Protein AF-C1B5M1-F1 (afdb_monomer_lite)

Radius of gyration: 14.02 Å; chains: 1; bounding box: 28×44×38 Å

pLDDT: mean 89.09, std 11.07, range [43.53, 96.44]

Secondary structure (DSSP, 8-state):
--PPP-B-PPPPSS---S-HHHHHHHHHHTTT-S------STTS-HHHHHHHHHHHHGGG-TT-B---PPPP---

Sequence (75 aa):
MTARVRGNLPTEVTSFVGRRRELAEAGKLLRSARLLTLTGPGGVGKTRMARQIAAEVRRSFSDGVWLVELADLAT

Foldseek 3Di:
DDDPDQEDQDDDPDDDDDPPVVLVVLLVCVVVDPDDDDDDDPPPCSVVSVSVSLVVCQVVDPSGGYDDDDDDPPD

Organism: Rhodococcus opacus (strain B4) (NCBI:txid632772)

Structure (mmCIF, N/CA/C/O backbone):
data_AF-C1B5M1-F1
#
_entry.id   AF-C1B5M1-F1
#
loop_
_atom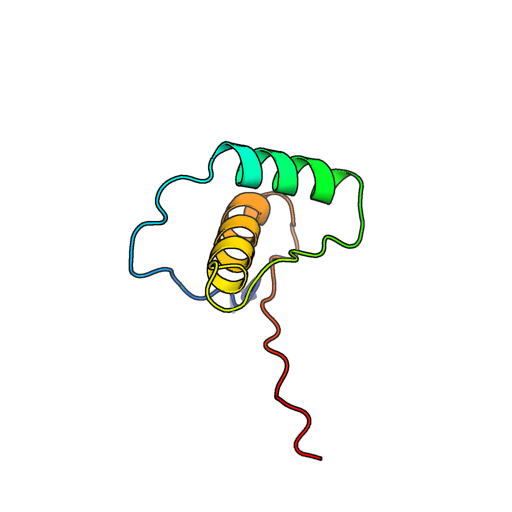_site.group_PDB
_atom_site.id
_atom_site.type_symbol
_atom_site.label_atom_id
_atom_site.label_alt_id
_atom_site.label_comp_id
_atom_site.label_asym_id
_atom_site.label_entity_id
_atom_site.label_seq_id
_atom_site.pdbx_PDB_ins_code
_atom_site.Cartn_x
_atom_site.Cartn_y
_atom_site.Cartn_z
_atom_site.occupancy
_atom_site.B_iso_or_equiv
_atom_site.auth_seq_id
_atom_site.auth_comp_id
_atom_site.auth_asym_id
_atom_site.auth_atom_id
_atom_site.pdbx_PDB_model_num
ATOM 1 N N . MET A 1 1 ? -6.556 -33.588 -0.566 1.00 43.53 1 MET A N 1
ATOM 2 C CA . MET A 1 1 ? -7.054 -32.371 0.111 1.00 43.53 1 MET A CA 1
ATOM 3 C C . MET A 1 1 ? -6.160 -31.199 -0.288 1.00 43.53 1 MET A C 1
ATOM 5 O O . MET A 1 1 ? -5.130 -30.989 0.333 1.00 43.53 1 MET A O 1
ATOM 9 N N . THR A 1 2 ? -6.457 -30.509 -1.391 1.00 45.19 2 THR A N 1
ATOM 10 C CA . THR A 1 2 ? -5.637 -29.385 -1.882 1.00 45.19 2 THR A CA 1
ATOM 11 C C . THR A 1 2 ? -6.029 -28.106 -1.148 1.00 45.19 2 THR A C 1
ATOM 13 O O . THR A 1 2 ? -7.168 -27.652 -1.259 1.00 45.19 2 THR A O 1
ATOM 16 N N . ALA A 1 3 ? -5.109 -27.530 -0.373 1.00 60.53 3 ALA A N 1
ATOM 17 C CA . ALA A 1 3 ? -5.329 -26.246 0.281 1.00 60.53 3 ALA A CA 1
ATOM 18 C C . ALA A 1 3 ? -5.551 -25.155 -0.780 1.00 60.53 3 ALA A C 1
ATOM 20 O O . ALA A 1 3 ? -4.724 -24.978 -1.674 1.00 60.53 3 ALA A O 1
ATOM 21 N N . ARG A 1 4 ? -6.664 -24.413 -0.696 1.00 63.69 4 ARG A N 1
ATOM 22 C CA . ARG A 1 4 ? -6.845 -23.197 -1.500 1.00 63.69 4 ARG A CA 1
ATOM 23 C C . ARG A 1 4 ? -5.783 -22.183 -1.082 1.00 63.69 4 ARG A C 1
ATOM 25 O O . ARG A 1 4 ? -5.776 -21.742 0.066 1.00 63.69 4 ARG A O 1
ATOM 32 N N . VAL A 1 5 ? -4.918 -21.801 -2.015 1.00 67.12 5 VAL A N 1
ATOM 33 C CA . VAL A 1 5 ? -4.002 -20.673 -1.835 1.00 67.12 5 VAL A CA 1
ATOM 34 C C . VAL A 1 5 ? -4.848 -19.399 -1.711 1.00 67.12 5 VAL A C 1
ATOM 36 O O . VAL A 1 5 ? -5.614 -19.073 -2.614 1.00 67.12 5 VAL A O 1
ATOM 39 N N . ARG A 1 6 ? -4.767 -18.709 -0.566 1.00 83.12 6 ARG A N 1
ATOM 40 C CA . ARG A 1 6 ? -5.523 -17.473 -0.285 1.00 83.12 6 ARG A CA 1
ATOM 41 C C . ARG A 1 6 ? -4.638 -16.240 -0.508 1.00 83.12 6 ARG A C 1
ATOM 43 O O . ARG A 1 6 ? -4.201 -15.612 0.457 1.00 83.12 6 ARG A O 1
ATOM 50 N N . GLY A 1 7 ? -4.361 -15.927 -1.775 1.00 91.19 7 GLY A N 1
ATOM 51 C CA . GLY A 1 7 ? -3.581 -14.757 -2.202 1.00 91.19 7 GLY A CA 1
ATOM 52 C C . GLY A 1 7 ? -2.196 -15.077 -2.778 1.00 91.19 7 GLY A C 1
ATOM 53 O O . GLY A 1 7 ? -1.733 -16.211 -2.713 1.00 91.19 7 GLY A O 1
ATOM 54 N N . ASN A 1 8 ? -1.527 -14.065 -3.333 1.00 93.50 8 ASN A N 1
ATOM 55 C CA . ASN A 1 8 ? -0.227 -14.179 -4.017 1.00 93.50 8 ASN A CA 1
ATOM 56 C C . ASN A 1 8 ? 0.806 -13.152 -3.513 1.00 93.50 8 ASN A C 1
ATOM 58 O O . ASN A 1 8 ? 1.730 -12.797 -4.244 1.00 93.50 8 ASN A O 1
ATOM 62 N N . LEU A 1 9 ? 0.641 -12.641 -2.286 1.00 92.12 9 LEU A N 1
ATOM 63 C CA . LEU A 1 9 ? 1.576 -11.659 -1.744 1.00 92.12 9 LEU A CA 1
ATOM 64 C C . LEU A 1 9 ? 2.993 -12.252 -1.651 1.00 92.12 9 LEU A C 1
ATOM 66 O O . LEU A 1 9 ? 3.176 -13.265 -0.969 1.00 92.12 9 LEU A O 1
ATOM 70 N N . PRO A 1 10 ? 3.993 -11.630 -2.296 1.00 89.00 10 PRO A N 1
ATOM 71 C CA . PRO A 1 10 ? 5.377 -12.070 -2.200 1.00 89.00 10 PRO A CA 1
ATOM 72 C C . PRO A 1 10 ? 5.919 -11.899 -0.777 1.00 89.00 10 PRO A C 1
ATOM 74 O O . PRO A 1 10 ? 5.628 -10.915 -0.093 1.00 89.00 10 PRO A O 1
ATOM 77 N N . THR A 1 11 ? 6.752 -12.843 -0.341 1.00 85.88 11 THR A N 1
ATOM 78 C CA . THR A 1 11 ? 7.470 -12.745 0.933 1.00 85.88 11 THR A CA 1
ATOM 79 C C . THR A 1 11 ? 8.479 -11.597 0.879 1.00 85.88 11 THR A C 1
ATOM 81 O O . THR A 1 11 ? 9.309 -11.531 -0.029 1.00 85.88 11 THR A O 1
ATOM 84 N N . GLU A 1 12 ? 8.436 -10.692 1.857 1.00 82.50 12 GLU A N 1
ATOM 85 C CA . GLU A 1 12 ? 9.474 -9.673 2.026 1.00 82.50 12 GLU A CA 1
ATOM 86 C C . GLU A 1 12 ? 10.738 -10.309 2.611 1.00 82.50 12 GLU A C 1
ATOM 88 O O . GLU A 1 12 ? 10.710 -10.882 3.697 1.00 82.50 12 GLU A O 1
ATOM 93 N N . VAL A 1 13 ? 11.859 -10.191 1.898 1.00 87.12 13 VAL A N 1
ATOM 94 C CA . VAL A 1 13 ? 13.164 -10.749 2.313 1.00 87.12 13 VAL A CA 1
ATOM 95 C C . VAL A 1 13 ? 14.024 -9.758 3.103 1.00 87.12 13 VAL A C 1
ATOM 97 O O . VAL A 1 13 ? 15.133 -10.073 3.518 1.00 87.12 13 VAL A O 1
ATOM 100 N N . THR A 1 14 ? 13.515 -8.549 3.331 1.00 87.81 14 THR A N 1
ATOM 101 C CA . THR A 1 14 ? 14.180 -7.504 4.120 1.00 87.81 14 THR A CA 1
ATOM 102 C C . THR A 1 14 ? 13.180 -6.861 5.067 1.00 87.81 14 THR A C 1
ATOM 104 O O . THR A 1 14 ? 11.989 -6.816 4.757 1.00 87.81 14 THR A O 1
ATOM 107 N N . SER A 1 15 ? 13.657 -6.262 6.152 1.00 89.25 15 SER A N 1
ATOM 108 C CA . SER A 1 15 ? 12.804 -5.500 7.060 1.00 89.25 15 SER A CA 1
ATOM 109 C C . SER A 1 15 ? 12.180 -4.263 6.396 1.00 89.25 15 SER A C 1
ATOM 111 O O . SER A 1 15 ? 12.761 -3.619 5.515 1.00 89.25 15 SER A O 1
ATOM 113 N N . PHE A 1 16 ? 10.974 -3.916 6.848 1.00 90.62 16 PHE A N 1
ATOM 114 C CA . PHE A 1 16 ? 10.320 -2.645 6.555 1.00 90.62 16 PHE A CA 1
ATOM 115 C C . PHE A 1 16 ? 10.555 -1.688 7.728 1.00 90.62 16 PHE A C 1
ATOM 117 O O . PHE A 1 16 ? 10.203 -1.997 8.866 1.00 90.62 16 PHE A O 1
ATOM 124 N N . VAL A 1 17 ? 11.192 -0.545 7.468 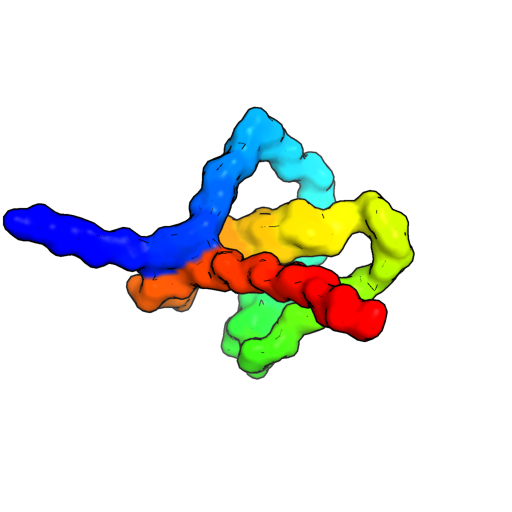1.00 92.31 17 VAL A N 1
ATOM 125 C CA . VAL A 1 17 ? 11.655 0.379 8.514 1.00 92.31 17 VAL A CA 1
ATOM 126 C C . VAL A 1 17 ? 10.837 1.667 8.491 1.00 92.31 17 VAL A C 1
ATOM 128 O O . VAL A 1 17 ? 10.665 2.296 7.449 1.00 92.31 17 VAL A O 1
ATOM 131 N N . GLY A 1 18 ? 10.380 2.096 9.670 1.00 91.88 18 GLY A N 1
ATOM 132 C CA . GLY A 1 18 ? 9.618 3.334 9.834 1.00 91.88 18 GLY A CA 1
ATOM 133 C C . GLY A 1 18 ? 8.169 3.222 9.350 1.00 91.88 18 GLY A C 1
ATOM 134 O O . GLY A 1 18 ? 7.619 2.132 9.242 1.00 91.88 18 GLY A O 1
ATOM 135 N N . ARG A 1 19 ? 7.525 4.372 9.115 1.00 93.31 19 ARG A N 1
ATOM 136 C CA . ARG A 1 19 ? 6.176 4.488 8.517 1.00 93.31 19 ARG A CA 1
ATOM 137 C C . ARG A 1 19 ? 5.019 3.817 9.281 1.00 93.31 19 ARG A C 1
ATOM 139 O O . ARG A 1 19 ? 3.948 3.584 8.728 1.00 93.31 19 ARG A O 1
ATOM 146 N N . ARG A 1 20 ? 5.208 3.520 10.573 1.00 93.44 20 ARG A N 1
ATOM 147 C CA . ARG A 1 20 ? 4.191 2.876 11.433 1.00 93.44 20 ARG A CA 1
ATOM 148 C C . ARG A 1 20 ? 2.880 3.664 11.503 1.00 93.44 20 ARG A C 1
ATOM 150 O O . ARG A 1 20 ? 1.810 3.066 11.570 1.00 93.44 20 ARG A O 1
ATOM 157 N N . ARG A 1 21 ? 2.958 5.000 11.495 1.00 95.69 21 ARG A N 1
ATOM 158 C CA . ARG A 1 21 ? 1.774 5.868 11.527 1.00 95.69 21 ARG A CA 1
ATOM 159 C C . ARG A 1 21 ? 0.970 5.719 10.241 1.00 95.69 21 ARG A C 1
ATOM 161 O O . ARG A 1 21 ? -0.236 5.511 10.304 1.00 95.69 21 ARG A O 1
ATOM 168 N N . GLU A 1 22 ? 1.646 5.786 9.104 1.00 95.19 22 GLU A N 1
ATOM 169 C CA . GLU A 1 22 ? 1.023 5.704 7.791 1.00 95.19 22 GLU A CA 1
ATOM 170 C C . GLU A 1 22 ?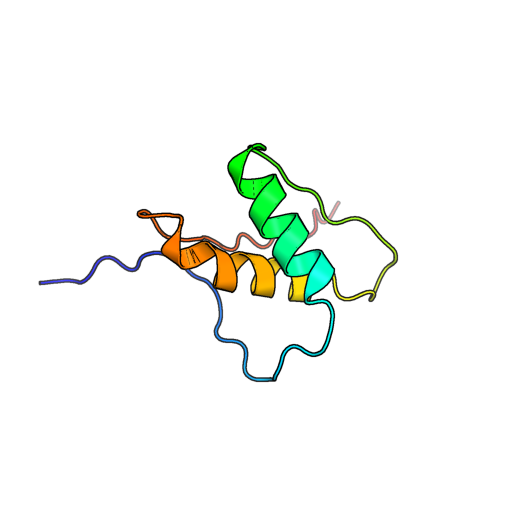 0.425 4.316 7.527 1.00 95.19 22 GLU A C 1
ATOM 172 O O . GLU A 1 22 ? -0.646 4.212 6.937 1.00 95.19 22 GLU A O 1
ATOM 177 N N . LEU A 1 23 ? 1.059 3.252 8.026 1.00 95.25 23 LEU A N 1
ATOM 178 C CA . LEU A 1 23 ? 0.503 1.896 8.002 1.00 95.25 23 LEU A CA 1
ATOM 179 C C . LEU A 1 23 ? -0.801 1.789 8.804 1.00 95.25 23 LEU A C 1
ATOM 181 O O . LEU A 1 23 ? -1.820 1.322 8.291 1.00 95.25 23 LEU A O 1
ATOM 185 N N . ALA A 1 24 ? -0.801 2.292 10.043 1.00 94.50 24 ALA A N 1
ATOM 186 C CA . ALA A 1 24 ? -1.991 2.295 10.888 1.00 94.50 24 ALA A CA 1
ATOM 187 C C . ALA A 1 24 ? -3.130 3.136 10.285 1.00 94.50 24 ALA A C 1
ATOM 189 O O . ALA A 1 24 ? -4.304 2.775 10.401 1.00 94.50 24 ALA A O 1
ATOM 190 N N . GLU A 1 25 ? -2.795 4.254 9.643 1.00 96.00 25 GLU A N 1
ATOM 191 C CA . GLU A 1 25 ? -3.742 5.110 8.933 1.00 96.00 25 GLU A CA 1
ATOM 192 C C . GLU A 1 25 ? -4.319 4.420 7.694 1.00 96.00 25 GLU A C 1
ATOM 194 O O . GLU A 1 25 ? -5.540 4.354 7.554 1.00 96.00 25 GLU A O 1
ATOM 199 N N . ALA A 1 26 ? -3.483 3.806 6.855 1.00 96.00 26 ALA A N 1
ATOM 200 C CA . ALA A 1 26 ? -3.942 3.041 5.699 1.00 96.00 26 ALA A CA 1
ATOM 201 C C . ALA A 1 26 ? -4.867 1.88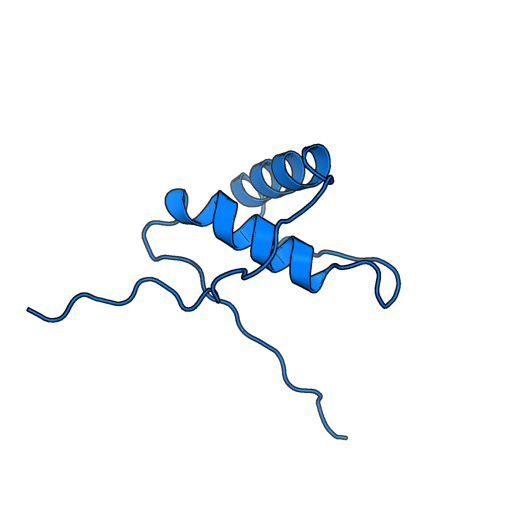5 6.111 1.00 96.00 26 ALA A C 1
ATOM 203 O O . ALA A 1 26 ? -5.935 1.704 5.528 1.00 96.00 26 ALA A O 1
ATOM 204 N N . GLY A 1 27 ? -4.517 1.151 7.173 1.00 94.44 27 GLY A N 1
ATOM 205 C CA . GLY A 1 27 ? -5.366 0.096 7.722 1.00 94.44 27 GLY A CA 1
ATOM 206 C C . GLY A 1 27 ? -6.713 0.611 8.241 1.00 94.44 27 GLY A C 1
ATOM 207 O O . GLY A 1 27 ? -7.713 -0.095 8.133 1.00 94.44 27 GLY A O 1
ATOM 208 N N . LYS A 1 28 ? -6.769 1.833 8.796 1.00 94.94 28 LYS A N 1
ATOM 209 C CA . LYS A 1 28 ? -8.030 2.498 9.178 1.00 94.94 28 LYS A CA 1
ATOM 210 C C . LYS A 1 28 ? -8.863 2.855 7.953 1.00 94.94 28 LYS A C 1
ATOM 212 O O . LYS A 1 28 ? -10.043 2.520 7.925 1.00 94.94 28 LYS A O 1
ATOM 217 N N . LEU A 1 29 ? -8.251 3.487 6.954 1.00 96.00 29 LEU A N 1
ATOM 218 C CA . LEU A 1 29 ? -8.929 3.912 5.731 1.00 96.00 29 LEU A CA 1
ATOM 219 C C . LEU A 1 29 ? -9.500 2.724 4.951 1.00 96.00 29 LEU A C 1
ATOM 221 O O . LEU A 1 29 ? -10.634 2.789 4.499 1.00 96.00 29 LEU A O 1
ATOM 225 N N . LEU A 1 30 ? -8.782 1.602 4.868 1.00 94.38 30 LEU A N 1
ATOM 226 C CA . LEU A 1 30 ? -9.271 0.387 4.202 1.00 94.38 30 LEU A CA 1
ATOM 227 C C . LEU A 1 30 ? -10.506 -0.242 4.868 1.00 94.38 30 LEU A C 1
ATOM 229 O O . LEU A 1 30 ? -11.176 -1.058 4.245 1.00 94.38 30 LEU A O 1
ATOM 233 N N . ARG A 1 31 ? -10.828 0.116 6.120 1.00 91.19 31 ARG A N 1
ATOM 234 C CA . ARG A 1 31 ? -12.070 -0.336 6.770 1.00 91.19 31 ARG A CA 1
ATOM 235 C C . ARG A 1 31 ? -13.294 0.475 6.358 1.00 91.19 31 ARG A C 1
ATOM 237 O O . ARG A 1 31 ? -14.406 -0.013 6.524 1.00 91.19 31 ARG A O 1
ATOM 244 N N . SER A 1 32 ? -13.108 1.696 5.861 1.00 93.81 32 SER A N 1
ATOM 245 C CA . SER A 1 32 ? -14.200 2.598 5.474 1.00 93.81 32 SER A CA 1
ATOM 246 C C . SER A 1 32 ? -14.237 2.912 3.978 1.00 93.81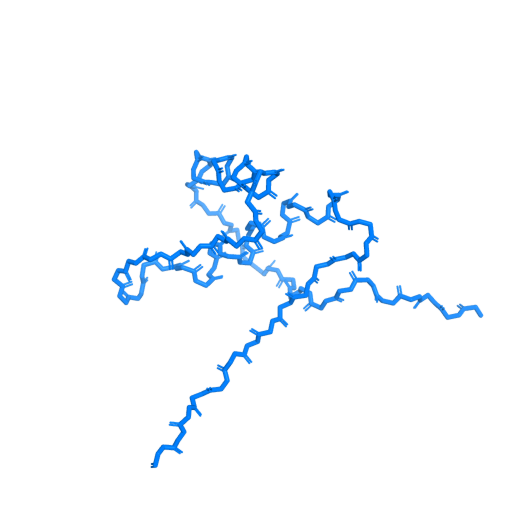 32 SER A C 1
ATOM 248 O O . SER A 1 32 ? -15.279 3.322 3.472 1.00 93.81 32 SER A O 1
ATOM 250 N N . ALA A 1 33 ? -13.135 2.709 3.258 1.00 94.94 33 ALA A N 1
ATOM 251 C CA . ALA A 1 33 ? -13.005 2.981 1.835 1.00 94.94 33 ALA A CA 1
ATOM 252 C C . ALA A 1 33 ? -12.815 1.689 1.032 1.00 94.94 33 ALA A C 1
ATOM 254 O O . ALA A 1 33 ? -12.115 0.768 1.447 1.00 94.94 33 ALA A O 1
ATOM 255 N N . ARG A 1 34 ? -13.400 1.654 -0.170 1.00 94.12 34 ARG A N 1
ATOM 256 C CA . ARG A 1 34 ? -13.228 0.547 -1.130 1.00 94.12 34 ARG A CA 1
ATOM 257 C C . ARG A 1 34 ? -11.969 0.686 -1.991 1.00 94.12 34 ARG A C 1
ATOM 259 O O . ARG A 1 34 ? -11.561 -0.284 -2.618 1.00 94.12 34 ARG A O 1
ATOM 266 N N . LEU A 1 35 ? -11.382 1.883 -2.040 1.00 95.88 35 LEU A N 1
ATOM 267 C CA . LEU A 1 35 ? -10.187 2.203 -2.814 1.00 95.88 35 LEU A CA 1
ATOM 268 C C . LEU A 1 35 ? -9.302 3.150 -2.003 1.00 95.88 35 LEU A C 1
ATOM 270 O O . LEU A 1 35 ? -9.775 4.167 -1.498 1.00 95.88 35 LEU A O 1
ATOM 274 N N . LEU A 1 36 ? -8.020 2.813 -1.905 1.00 95.94 36 LEU A N 1
ATOM 275 C CA . LEU A 1 36 ? -6.990 3.648 -1.305 1.00 95.94 36 LEU A CA 1
ATOM 276 C C . LEU A 1 36 ? -5.855 3.811 -2.315 1.00 95.94 36 LEU A C 1
ATOM 278 O O . LEU A 1 36 ? -5.294 2.820 -2.779 1.00 95.94 36 LEU A O 1
ATOM 282 N N . THR A 1 37 ? -5.509 5.057 -2.630 1.00 95.94 37 THR A N 1
ATOM 283 C CA . THR A 1 37 ? -4.442 5.384 -3.581 1.00 95.94 37 THR A CA 1
ATOM 284 C C . THR A 1 37 ? -3.234 5.930 -2.832 1.00 95.94 37 THR A C 1
ATOM 286 O O . THR A 1 37 ? -3.342 6.920 -2.113 1.00 95.94 37 THR A O 1
ATOM 289 N N . LEU A 1 38 ? -2.066 5.315 -3.029 1.00 95.69 38 LEU A N 1
ATOM 290 C CA . LEU A 1 38 ? -0.792 5.873 -2.576 1.00 95.69 38 LEU A CA 1
ATOM 291 C C . LEU A 1 38 ? -0.220 6.773 -3.671 1.00 95.69 38 LEU A C 1
ATOM 293 O O . LEU A 1 38 ? 0.106 6.304 -4.761 1.00 95.69 38 LEU A O 1
ATOM 297 N N . THR A 1 39 ? -0.063 8.058 -3.377 1.00 95.62 39 THR A N 1
ATOM 298 C CA . THR A 1 39 ? 0.507 9.051 -4.294 1.00 95.62 39 THR A CA 1
ATOM 299 C C . THR A 1 39 ? 1.842 9.574 -3.763 1.00 95.62 39 THR A C 1
ATOM 301 O O . THR A 1 39 ? 2.185 9.391 -2.596 1.00 95.62 39 THR A O 1
ATOM 304 N N . GLY A 1 40 ? 2.652 10.166 -4.643 1.00 94.38 40 GLY A N 1
ATOM 305 C CA . GLY A 1 40 ? 3.942 10.752 -4.276 1.00 94.38 40 GLY A CA 1
ATOM 306 C C . GLY A 1 40 ? 5.021 10.569 -5.346 1.00 94.38 40 GLY A C 1
ATOM 307 O O . GLY A 1 40 ? 4.794 9.847 -6.324 1.00 94.38 40 GLY A O 1
ATOM 308 N N . PRO A 1 41 ? 6.206 11.177 -5.155 1.00 96.44 41 PRO A N 1
ATOM 309 C CA . PRO A 1 41 ? 7.294 11.165 -6.132 1.00 96.44 41 PRO A CA 1
ATOM 310 C C . PRO A 1 41 ? 7.757 9.763 -6.548 1.00 96.44 41 PRO A C 1
ATOM 312 O O . PRO A 1 41 ? 7.526 8.763 -5.853 1.00 96.44 41 PRO A O 1
ATOM 315 N N . GLY A 1 42 ? 8.438 9.682 -7.693 1.00 94.69 42 GLY A N 1
ATOM 316 C CA . GLY A 1 42 ? 9.156 8.475 -8.107 1.00 94.69 42 GLY A CA 1
ATOM 317 C C . GLY A 1 42 ? 10.152 8.030 -7.030 1.00 94.69 42 GLY A C 1
ATOM 318 O O . GLY A 1 42 ? 10.735 8.857 -6.337 1.00 94.69 42 GLY A O 1
ATOM 319 N N . GLY A 1 43 ? 10.297 6.721 -6.824 1.00 93.25 43 GLY A N 1
ATOM 320 C CA . GLY A 1 43 ? 11.279 6.174 -5.877 1.00 93.25 43 GLY A CA 1
ATOM 321 C C . GLY A 1 43 ? 10.953 6.303 -4.379 1.00 93.25 43 GLY A C 1
ATOM 322 O O . GLY A 1 43 ? 11.650 5.704 -3.573 1.00 93.25 43 GLY A O 1
ATOM 323 N N . VAL A 1 44 ? 9.868 6.975 -3.967 1.00 94.19 44 VAL A N 1
ATOM 324 C CA . VAL A 1 44 ? 9.533 7.170 -2.530 1.00 94.19 44 VAL A CA 1
ATOM 325 C C . VAL A 1 44 ? 9.103 5.888 -1.784 1.00 94.19 44 VAL A C 1
ATOM 327 O O . VAL A 1 44 ? 8.832 5.915 -0.586 1.00 94.19 44 VAL A O 1
ATOM 330 N N . GLY A 1 45 ? 9.020 4.747 -2.475 1.00 93.25 45 GLY A N 1
ATOM 331 C CA . GLY A 1 45 ? 8.702 3.453 -1.860 1.00 93.25 45 GLY A CA 1
ATOM 332 C C . GLY A 1 45 ? 7.214 3.091 -1.803 1.00 93.25 45 GLY A C 1
ATOM 333 O O . GLY A 1 45 ? 6.841 2.217 -1.025 1.00 93.25 45 GLY A O 1
ATOM 334 N N . LYS A 1 46 ? 6.360 3.702 -2.640 1.00 95.75 46 LYS A N 1
ATOM 335 C CA . LYS A 1 46 ? 4.907 3.416 -2.702 1.00 95.75 46 LYS A CA 1
ATOM 336 C C . LYS A 1 46 ? 4.597 1.926 -2.867 1.00 95.75 46 LYS A C 1
ATOM 338 O O . LYS A 1 46 ? 3.782 1.395 -2.125 1.00 95.75 46 LYS A O 1
ATOM 343 N N . THR A 1 47 ? 5.289 1.238 -3.779 1.00 93.62 47 THR A N 1
ATOM 344 C CA . THR A 1 47 ? 5.094 -0.202 -4.029 1.00 93.62 47 THR A CA 1
ATOM 345 C C . THR A 1 47 ? 5.432 -1.043 -2.800 1.00 93.62 47 THR A C 1
ATOM 347 O O . THR A 1 47 ? 4.671 -1.932 -2.423 1.00 93.62 47 THR A O 1
ATOM 350 N N . ARG A 1 48 ? 6.540 -0.728 -2.118 1.00 93.06 48 ARG A N 1
ATOM 351 C CA . ARG A 1 48 ? 6.925 -1.412 -0.878 1.00 93.06 48 ARG A CA 1
ATOM 352 C C . ARG A 1 48 ? 5.921 -1.140 0.245 1.00 93.06 48 ARG A C 1
ATOM 354 O O . ARG A 1 48 ? 5.548 -2.059 0.963 1.00 93.06 48 ARG A O 1
ATOM 361 N N . MET A 1 49 ? 5.446 0.098 0.369 1.00 94.44 49 MET A N 1
ATOM 362 C CA . MET A 1 49 ? 4.416 0.459 1.341 1.00 94.44 49 MET A CA 1
ATOM 363 C C . MET A 1 49 ? 3.083 -0.247 1.055 1.00 94.44 49 MET A C 1
ATOM 365 O O . MET A 1 49 ? 2.476 -0.767 1.983 1.00 94.44 49 MET A O 1
ATOM 369 N N . ALA A 1 50 ? 2.656 -0.344 -0.207 1.00 95.38 50 ALA A N 1
ATOM 370 C CA . ALA A 1 50 ? 1.452 -1.079 -0.596 1.00 95.38 50 ALA A CA 1
ATOM 371 C C . ALA A 1 50 ? 1.541 -2.566 -0.219 1.00 95.38 50 ALA A C 1
ATOM 373 O O . ALA A 1 50 ? 0.605 -3.105 0.370 1.00 95.38 50 ALA A O 1
ATOM 374 N N . ARG A 1 51 ? 2.684 -3.213 -0.492 1.00 94.75 51 ARG A N 1
ATOM 375 C CA . ARG A 1 51 ? 2.943 -4.609 -0.101 1.00 94.75 51 ARG A CA 1
ATOM 376 C C . ARG A 1 51 ? 2.917 -4.793 1.419 1.00 94.75 51 ARG A C 1
ATOM 378 O O . ARG A 1 51 ? 2.298 -5.738 1.903 1.00 94.75 51 ARG A O 1
ATOM 385 N N . GLN A 1 52 ? 3.505 -3.862 2.172 1.00 95.25 52 GLN A N 1
ATOM 386 C CA . GLN A 1 52 ? 3.469 -3.892 3.636 1.00 95.25 52 GLN A CA 1
ATOM 387 C C . GLN A 1 52 ? 2.040 -3.726 4.183 1.00 95.25 52 GLN A C 1
ATOM 389 O O . GLN A 1 52 ? 1.624 -4.508 5.036 1.00 95.25 52 GLN A O 1
ATOM 394 N N . ILE A 1 53 ? 1.263 -2.767 3.664 1.00 95.38 53 ILE A N 1
ATOM 395 C CA . ILE A 1 53 ? -0.151 -2.581 4.039 1.00 95.38 53 ILE A CA 1
ATOM 396 C C . ILE A 1 53 ? -0.934 -3.867 3.767 1.00 95.38 53 ILE A C 1
ATOM 398 O O . ILE A 1 53 ? -1.647 -4.350 4.643 1.00 95.38 53 ILE A O 1
ATOM 402 N N . ALA A 1 54 ? -0.770 -4.446 2.575 1.00 94.69 54 ALA A N 1
ATOM 403 C CA . ALA A 1 54 ? -1.425 -5.683 2.166 1.00 94.69 54 ALA A CA 1
ATOM 404 C C . ALA A 1 54 ? -1.106 -6.857 3.111 1.00 94.69 54 ALA A C 1
ATOM 406 O O . ALA A 1 54 ? -2.002 -7.625 3.471 1.00 94.69 54 ALA A O 1
ATOM 407 N N . ALA A 1 55 ? 0.149 -6.976 3.554 1.00 92.69 55 ALA A N 1
ATOM 408 C CA . ALA A 1 55 ? 0.563 -7.985 4.524 1.00 92.69 55 ALA A CA 1
ATOM 409 C C . ALA A 1 55 ? -0.088 -7.775 5.904 1.00 92.69 55 ALA A C 1
ATOM 411 O O . ALA A 1 55 ? -0.559 -8.742 6.507 1.00 92.69 55 ALA A O 1
ATOM 412 N N . GLU A 1 56 ? -0.167 -6.532 6.388 1.00 91.56 56 GLU A N 1
ATOM 413 C CA . GLU A 1 56 ? -0.758 -6.204 7.693 1.00 91.56 56 GLU A CA 1
ATOM 414 C C . GLU A 1 56 ? -2.267 -6.439 7.740 1.00 91.56 56 GLU A C 1
ATOM 416 O O . GLU A 1 56 ? -2.789 -6.981 8.717 1.00 91.56 56 GLU A O 1
ATOM 421 N N . VAL A 1 57 ? -2.977 -6.086 6.669 1.00 92.06 57 VAL A N 1
ATOM 422 C CA . VAL A 1 57 ? -4.434 -6.245 6.608 1.00 92.06 57 VAL A CA 1
ATOM 423 C C . VAL A 1 57 ? -4.866 -7.649 6.198 1.00 92.06 57 VAL A C 1
ATOM 425 O O . VAL A 1 57 ? -6.056 -7.943 6.250 1.00 92.06 57 VAL A O 1
ATOM 428 N N . ARG A 1 58 ? -3.938 -8.548 5.835 1.00 91.19 58 ARG A N 1
ATOM 429 C CA . ARG A 1 58 ? -4.247 -9.898 5.327 1.00 91.19 58 ARG A CA 1
ATOM 430 C C . ARG A 1 58 ? -5.232 -10.668 6.203 1.00 91.19 58 ARG A C 1
ATOM 432 O O . ARG A 1 58 ? -6.074 -11.391 5.686 1.00 91.19 58 ARG A O 1
ATOM 439 N N . ARG A 1 59 ? -5.131 -10.533 7.529 1.00 89.19 59 ARG A N 1
ATOM 440 C CA . ARG A 1 59 ? -6.018 -11.227 8.483 1.00 89.19 59 ARG A CA 1
ATOM 441 C C . ARG A 1 59 ? -7.432 -10.643 8.540 1.00 89.19 59 ARG A C 1
ATOM 443 O O . ARG A 1 59 ? -8.335 -11.330 8.998 1.00 89.19 59 ARG A O 1
ATOM 450 N N . SER A 1 60 ? -7.621 -9.415 8.068 1.00 90.56 60 SER A N 1
ATOM 451 C CA . SER A 1 60 ? -8.919 -8.738 7.996 1.00 90.56 60 SER A CA 1
ATOM 452 C C . SER A 1 60 ? -9.745 -9.156 6.774 1.00 90.56 60 SER A C 1
ATOM 454 O O . SER A 1 60 ? -10.935 -8.862 6.731 1.00 90.56 60 SER A O 1
ATOM 456 N N . PHE A 1 61 ? -9.141 -9.839 5.792 1.00 88.94 61 PHE A N 1
ATOM 457 C CA . PHE A 1 61 ? -9.799 -10.282 4.560 1.00 88.94 61 PHE A CA 1
ATOM 458 C C . PHE A 1 61 ? -9.813 -11.812 4.484 1.00 88.94 61 PHE A C 1
ATOM 460 O O . PHE A 1 61 ? -8.793 -12.444 4.204 1.00 88.94 61 PHE A O 1
ATOM 467 N N . SER A 1 62 ? -10.977 -12.426 4.725 1.00 89.50 62 SER A N 1
ATOM 468 C CA . SER A 1 62 ? -11.141 -13.889 4.745 1.00 89.50 62 SER A CA 1
ATOM 469 C C . SER A 1 62 ? -10.734 -14.553 3.431 1.00 89.50 62 SER A C 1
ATOM 471 O O . SER A 1 62 ? -10.185 -15.657 3.445 1.00 89.50 62 SER A O 1
ATOM 473 N N . ASP A 1 63 ? -10.951 -13.873 2.309 1.00 90.94 63 ASP A N 1
ATOM 474 C CA . ASP A 1 63 ? -10.660 -14.385 0.967 1.00 90.94 63 ASP A CA 1
ATOM 475 C C . ASP A 1 63 ? -9.192 -14.195 0.546 1.00 90.94 63 ASP A C 1
ATOM 477 O O . ASP A 1 63 ? -8.777 -14.643 -0.524 1.00 90.94 63 ASP A O 1
ATOM 481 N N . GLY A 1 64 ? -8.375 -13.605 1.423 1.00 92.12 64 GLY A N 1
ATOM 482 C CA . GLY A 1 64 ? -6.969 -13.310 1.174 1.00 92.12 64 GLY A CA 1
ATOM 483 C C . GLY A 1 64 ? -6.752 -11.957 0.500 1.00 92.12 64 GLY A C 1
ATOM 484 O O . GLY A 1 64 ? -7.662 -11.142 0.369 1.00 92.12 64 GLY A O 1
ATOM 485 N N . VAL A 1 65 ? -5.504 -11.707 0.101 1.00 93.75 65 VAL A N 1
ATOM 486 C CA . VAL A 1 65 ? -5.075 -10.450 -0.527 1.00 93.75 65 VAL A CA 1
ATOM 487 C C . VAL A 1 65 ? -4.272 -10.764 -1.781 1.00 93.75 65 VAL A C 1
ATOM 489 O O . VAL A 1 65 ? -3.438 -11.672 -1.775 1.00 93.75 65 VAL A O 1
ATOM 492 N N . TRP A 1 66 ? -4.530 -10.007 -2.843 1.00 95.12 66 TRP A N 1
ATOM 493 C CA . TRP A 1 66 ? -3.939 -10.216 -4.158 1.00 95.12 66 TRP A CA 1
ATOM 494 C C . TRP A 1 66 ? -3.133 -8.992 -4.590 1.00 95.12 66 TRP A C 1
ATOM 496 O O . TRP A 1 66 ? -3.616 -7.864 -4.526 1.00 95.12 66 TRP A O 1
ATOM 506 N N . LEU A 1 67 ? -1.904 -9.232 -5.032 1.00 94.88 67 LEU A N 1
ATOM 507 C CA . LEU A 1 67 ? -1.071 -8.292 -5.760 1.00 94.88 67 LEU A CA 1
ATOM 508 C C . LEU A 1 67 ? -1.324 -8.482 -7.256 1.00 94.88 67 LEU A C 1
ATOM 510 O O . LEU A 1 67 ? -1.152 -9.581 -7.787 1.00 94.88 67 LEU A O 1
ATOM 514 N N . VAL A 1 68 ? -1.704 -7.398 -7.923 1.00 94.88 68 VAL A N 1
ATOM 515 C CA . VAL A 1 68 ? -1.829 -7.329 -9.378 1.00 94.88 68 VAL A CA 1
ATOM 516 C C . VAL A 1 68 ? -0.836 -6.281 -9.853 1.00 94.88 68 VAL A C 1
ATOM 518 O O . VAL A 1 68 ? -1.032 -5.089 -9.616 1.00 94.88 68 VAL A O 1
ATOM 521 N N . GLU A 1 69 ? 0.256 -6.728 -10.465 1.00 91.25 69 GLU A N 1
ATOM 522 C CA . GLU A 1 69 ? 1.194 -5.822 -11.119 1.00 91.25 69 GLU A CA 1
ATOM 523 C C . GLU A 1 69 ? 0.637 -5.462 -12.491 1.00 91.25 69 GLU A C 1
ATOM 525 O O . GLU A 1 69 ? 0.308 -6.330 -13.300 1.00 91.25 69 GLU A O 1
ATOM 530 N N . LEU A 1 70 ? 0.475 -4.163 -12.720 1.00 89.69 70 LEU A N 1
ATOM 531 C CA . LEU A 1 70 ? 0.059 -3.651 -14.013 1.00 89.69 70 LEU A CA 1
ATOM 532 C C . LEU A 1 70 ? 1.305 -3.555 -14.889 1.00 89.69 70 LEU A C 1
ATOM 534 O O . LEU A 1 70 ? 2.307 -2.974 -14.473 1.00 89.69 70 LEU A O 1
ATOM 538 N N . ALA A 1 71 ? 1.245 -4.152 -16.076 1.00 84.25 71 ALA A N 1
ATOM 539 C CA . ALA A 1 71 ? 2.277 -3.961 -17.082 1.00 84.25 71 ALA A CA 1
ATOM 540 C C . ALA A 1 71 ? 2.208 -2.533 -17.629 1.00 84.25 71 ALA A C 1
ATOM 542 O O . ALA A 1 71 ? 1.131 -1.928 -17.669 1.00 84.25 71 ALA A O 1
ATOM 543 N N . ASP A 1 72 ? 3.349 -2.025 -18.092 1.00 81.19 72 ASP A N 1
ATOM 544 C CA . ASP A 1 72 ? 3.337 -0.829 -18.921 1.00 81.19 72 ASP A CA 1
ATOM 545 C C . ASP A 1 72 ? 2.505 -1.098 -20.174 1.00 81.19 72 ASP A C 1
ATOM 547 O O . ASP A 1 72 ? 2.646 -2.128 -20.842 1.00 81.19 72 ASP A O 1
ATOM 551 N N . LEU A 1 73 ? 1.640 -0.144 -20.500 1.00 75.75 73 LEU A N 1
ATOM 552 C CA . LEU A 1 73 ? 1.028 -0.088 -21.814 1.00 75.75 73 LEU A CA 1
ATOM 553 C C . LEU A 1 73 ? 2.116 0.405 -22.765 1.00 75.75 73 LEU A C 1
ATOM 555 O O . LEU A 1 73 ? 2.314 1.609 -22.918 1.00 75.75 73 LEU A O 1
ATOM 559 N N . ALA A 1 74 ? 2.859 -0.533 -23.356 1.00 67.44 74 ALA A N 1
ATOM 560 C CA . ALA A 1 74 ? 3.689 -0.224 -24.509 1.00 67.44 74 ALA A CA 1
ATOM 561 C C . ALA A 1 74 ? 2.753 0.351 -25.578 1.00 67.44 74 ALA A C 1
ATOM 563 O O . ALA A 1 74 ? 1.880 -0.354 -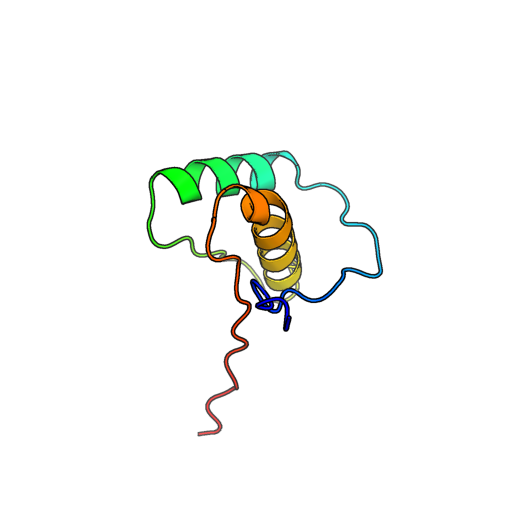26.087 1.00 67.44 74 ALA A O 1
ATOM 564 N N . THR A 1 75 ? 2.864 1.659 -25.796 1.00 57.72 75 THR A N 1
ATOM 565 C CA . THR A 1 75 ? 2.157 2.359 -26.870 1.00 57.72 75 THR A CA 1
ATOM 566 C C . THR A 1 75 ? 2.917 2.161 -28.169 1.00 57.72 75 THR A C 1
ATOM 568 O O . THR A 1 75 ? 4.168 2.196 -28.113 1.00 57.72 75 THR A O 1
#

InterPro domains:
  IPR027417 P-loop containing nucleoside triphosphate hydrolase [G3DSA:3.40.50.300] (1-75)
  IPR027417 P-loop containing nucleoside triphosphate hydrolase [SSF52540] (3-68)